Protein AF-A0A7X7ZIV4-F1 (afdb_monomer_lite)

pLDDT: mean 88.04, std 12.84, range [42.78, 98.5]

Radius of gyration: 15.79 Å; chains: 1; bounding box: 32×34×46 Å

Foldseek 3Di:
DVLLVLLLVLLLCLLVLQLVLLQVLQVVLCVVVVVDPHLDSVLSSQLSSLLLLLLLLVLCVVVPPDDDPSNVVSVVSNLVSQCVVPVCSNVSNVVLVVQLVVQVVVPPDDDPPCVVCSNLLSSLVSSCVSSVHDPDDPPSSVSSNSSSCSRNVSNVPSSD

Sequence (160 aa):
MAHLDRYRELAGRLVWSAGANATLAYKPILDRHPHITAFGAEKWQFYLTVAGVYAAVMRLVQERVLHGTELDEVLELIERSLAAKHPEGPAALEECRTMVDASFAASVSGEGEEAEFAFSDRVGAWILFKLNGPRELKDGHALIRGLGLAVTAAFAAWWD

Secondary structure (DSSP, 8-state):
-HHHHHHHHHHHHHHHHHHHHHHHHHHHHHHH-TT-----HHHHHHHHHHHHHHHHHHHHHHHT-S-THHHHHHHHHHHHHHHHH-TTHHHHHHHHHHHHHHHHHTT-S--SSTTTTHHHHHHHHHHHHHTT--SS-TTHHHHHHHHHHHHHTTTTTTT-

Structure (mmCIF, N/CA/C/O backbone):
data_AF-A0A7X7ZIV4-F1
#
_entry.id   AF-A0A7X7ZIV4-F1
#
loop_
_atom_site.group_PDB
_atom_site.id
_atom_site.type_symbol
_atom_site.label_atom_id
_atom_site.label_alt_id
_atom_site.label_comp_id
_atom_site.label_asym_id
_atom_site.label_entity_id
_atom_site.label_seq_id
_atom_site.pdbx_PDB_ins_code
_atom_site.Cartn_x
_atom_site.Cartn_y
_atom_site.Cartn_z
_atom_site.occupancy
_atom_site.B_iso_or_equiv
_atom_site.auth_seq_id
_atom_site.auth_comp_id
_atom_site.auth_asym_id
_atom_site.auth_atom_id
_atom_site.pdbx_PDB_model_num
ATOM 1 N N . MET A 1 1 ? -18.630 -2.558 19.859 1.00 55.47 1 MET A N 1
ATOM 2 C CA . MET A 1 1 ? -17.539 -3.496 20.215 1.00 55.47 1 MET A CA 1
ATOM 3 C C . MET A 1 1 ? -17.247 -4.469 19.079 1.00 55.47 1 MET A C 1
ATOM 5 O O . MET A 1 1 ? -16.227 -4.268 18.448 1.00 55.47 1 MET A O 1
ATOM 9 N N . ALA A 1 2 ? -18.153 -5.385 18.703 1.00 70.19 2 ALA A N 1
ATOM 10 C CA . ALA A 1 2 ? -17.897 -6.377 17.637 1.00 70.19 2 ALA A CA 1
ATOM 11 C C . ALA A 1 2 ? -17.470 -5.799 16.266 1.00 70.19 2 ALA A C 1
ATOM 13 O O . ALA A 1 2 ? -16.746 -6.447 15.519 1.00 70.19 2 ALA A O 1
ATOM 14 N N . HIS A 1 3 ? -17.904 -4.579 15.939 1.00 83.12 3 HIS A N 1
ATOM 15 C CA . HIS A 1 3 ? -17.557 -3.913 14.685 1.00 83.12 3 HIS A CA 1
ATOM 16 C C . HIS A 1 3 ? -16.080 -3.484 14.633 1.00 83.12 3 HIS A C 1
ATOM 18 O O . HIS A 1 3 ? -15.374 -3.863 13.710 1.00 83.12 3 HIS A O 1
ATOM 24 N N . LEU A 1 4 ? -15.578 -2.776 15.651 1.00 89.88 4 LEU A N 1
ATOM 25 C CA . LEU A 1 4 ? -14.180 -2.327 15.705 1.00 89.88 4 LEU A CA 1
ATOM 26 C C . LEU A 1 4 ? -13.190 -3.502 15.756 1.00 89.88 4 LEU A C 1
ATOM 28 O O . LEU A 1 4 ? -12.144 -3.456 15.114 1.00 89.88 4 LEU A O 1
ATOM 32 N N . ASP A 1 5 ? -13.539 -4.581 16.459 1.00 93.56 5 ASP A N 1
ATOM 33 C CA . ASP A 1 5 ? -12.692 -5.776 16.552 1.00 93.56 5 ASP A CA 1
ATOM 34 C C . ASP A 1 5 ? -12.447 -6.422 15.177 1.00 93.56 5 ASP A C 1
ATOM 36 O O . ASP A 1 5 ? -11.330 -6.857 14.890 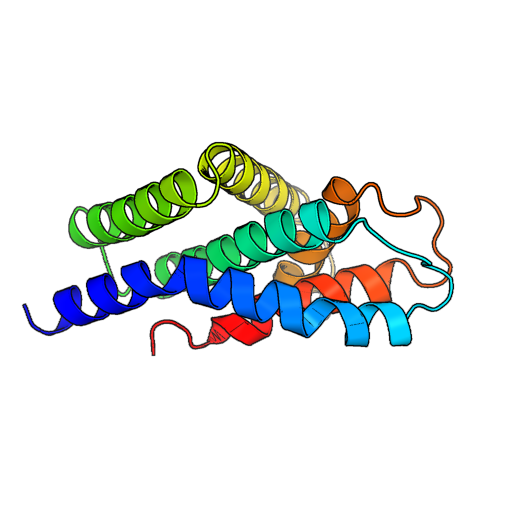1.00 93.56 5 ASP A O 1
ATOM 40 N N . ARG A 1 6 ? -13.444 -6.383 14.282 1.00 94.31 6 ARG A N 1
ATOM 41 C CA . ARG A 1 6 ? -13.293 -6.817 12.887 1.00 94.31 6 ARG A CA 1
ATOM 42 C C . ARG A 1 6 ? -12.265 -5.969 12.134 1.00 94.31 6 ARG A C 1
ATOM 44 O O . ARG A 1 6 ? -11.387 -6.519 11.472 1.00 94.31 6 ARG A O 1
ATOM 51 N N . TYR A 1 7 ? -12.346 -4.642 12.244 1.00 95.75 7 TYR A N 1
ATOM 52 C CA . TYR A 1 7 ? -11.400 -3.737 11.580 1.00 95.75 7 TYR A CA 1
ATOM 53 C C . TYR A 1 7 ? -9.978 -3.901 12.118 1.00 95.75 7 TYR A C 1
ATOM 55 O O . TYR A 1 7 ? -9.031 -3.885 11.334 1.00 95.75 7 TYR A O 1
ATOM 63 N N . ARG A 1 8 ? -9.817 -4.150 13.423 1.00 96.31 8 ARG A N 1
ATOM 64 C CA . ARG A 1 8 ? -8.518 -4.496 14.021 1.00 96.31 8 ARG A CA 1
ATOM 65 C C . ARG A 1 8 ? -7.950 -5.792 13.437 1.00 96.31 8 ARG A C 1
ATOM 67 O O . ARG A 1 8 ? -6.772 -5.841 13.085 1.00 96.31 8 ARG A O 1
ATOM 74 N N . GLU A 1 9 ? -8.774 -6.830 13.294 1.00 96.25 9 GLU A N 1
ATOM 75 C CA . GLU A 1 9 ? -8.354 -8.108 12.702 1.00 96.25 9 GLU A CA 1
ATOM 76 C C . GLU A 1 9 ? -7.957 -7.958 11.223 1.00 96.25 9 GLU A C 1
ATOM 78 O O . GLU A 1 9 ? -6.955 -8.523 10.772 1.00 96.25 9 GLU A O 1
ATOM 83 N N . LEU A 1 10 ? -8.731 -7.193 10.449 1.00 96.75 10 LEU A N 1
ATOM 84 C CA . LEU A 1 10 ? -8.416 -6.884 9.053 1.00 96.75 10 LEU A CA 1
ATOM 85 C C . LEU A 1 10 ? -7.130 -6.052 8.953 1.00 96.75 10 LEU A C 1
ATOM 87 O O . LEU A 1 10 ? -6.220 -6.423 8.216 1.00 96.75 10 LEU A O 1
ATOM 91 N N . ALA A 1 11 ? -6.972 -5.003 9.759 1.00 97.12 11 ALA A N 1
ATOM 92 C CA . ALA A 1 11 ? -5.742 -4.213 9.816 1.00 97.12 11 ALA A CA 1
ATOM 93 C C . ALA A 1 11 ? -4.505 -5.069 10.126 1.00 97.12 11 ALA A C 1
ATOM 95 O O . ALA A 1 11 ? -3.481 -4.948 9.451 1.00 97.12 11 ALA A O 1
ATOM 96 N N . GLY A 1 12 ? -4.615 -6.003 11.077 1.00 96.06 12 GLY A N 1
ATOM 97 C CA . GLY A 1 12 ? -3.528 -6.918 11.433 1.00 96.06 12 GLY A CA 1
ATOM 98 C C . GLY A 1 12 ? -3.061 -7.816 10.278 1.00 96.06 12 GLY A C 1
ATOM 99 O O . GLY A 1 12 ? -1.891 -8.195 10.221 1.00 96.06 12 GL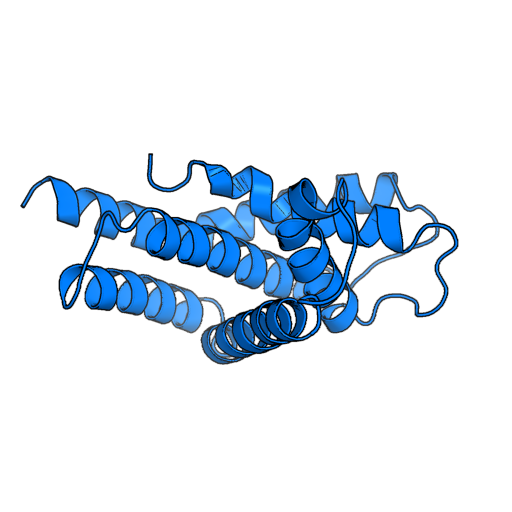Y A O 1
ATOM 100 N N . ARG A 1 13 ? -3.945 -8.126 9.322 1.00 97.38 13 ARG A N 1
ATOM 101 C CA . ARG A 1 13 ? -3.654 -8.996 8.166 1.00 97.38 13 ARG A CA 1
ATOM 102 C C . ARG A 1 13 ? -3.313 -8.239 6.884 1.00 97.38 13 ARG A C 1
ATOM 104 O O . ARG A 1 13 ? -2.805 -8.856 5.943 1.00 97.38 13 ARG A O 1
ATOM 111 N N . LEU A 1 14 ? -3.566 -6.932 6.834 1.00 98.25 14 LEU A N 1
ATOM 112 C CA . LEU A 1 14 ? -3.471 -6.129 5.614 1.00 98.25 14 LEU A CA 1
ATOM 113 C C . LEU A 1 14 ? -2.064 -6.155 5.007 1.00 98.25 14 LEU A C 1
ATOM 115 O O . LEU A 1 14 ? -1.903 -6.519 3.847 1.00 98.25 14 LEU A O 1
ATOM 119 N N . VAL A 1 15 ? -1.031 -5.848 5.792 1.00 97.94 15 VAL A N 1
ATOM 120 C CA . VAL A 1 15 ? 0.363 -5.763 5.307 1.00 97.94 15 VAL A CA 1
ATOM 121 C C . VAL A 1 15 ? 0.873 -7.110 4.777 1.00 97.94 15 VAL A C 1
ATOM 123 O O . VAL A 1 15 ? 1.593 -7.183 3.776 1.00 97.94 15 VAL A O 1
ATOM 126 N N . TRP A 1 16 ? 0.485 -8.210 5.423 1.00 97.44 16 TRP A N 1
ATOM 127 C CA . TRP A 1 16 ? 0.810 -9.556 4.950 1.00 97.44 16 TRP A CA 1
ATOM 128 C C . TRP A 1 16 ? 0.113 -9.879 3.631 1.00 97.44 16 TRP A C 1
ATOM 130 O O . TRP A 1 16 ? 0.771 -10.344 2.699 1.00 97.44 16 TRP A O 1
ATOM 140 N N . SER A 1 17 ? -1.178 -9.567 3.535 1.00 98.31 17 SER A N 1
ATOM 141 C CA . SER A 1 17 ? -1.986 -9.798 2.333 1.00 98.31 17 SER A CA 1
ATOM 142 C C . SER A 1 17 ? -1.507 -8.944 1.157 1.00 98.31 17 SER A C 1
ATOM 144 O O . SER A 1 17 ? -1.367 -9.451 0.047 1.00 98.31 17 SER A O 1
ATOM 146 N N . ALA A 1 18 ? -1.145 -7.683 1.406 1.00 98.12 18 ALA A N 1
ATOM 147 C CA . ALA A 1 18 ? -0.539 -6.790 0.420 1.00 98.12 18 ALA A CA 1
ATOM 148 C C . ALA A 1 18 ? 0.796 -7.332 -0.105 1.00 98.12 18 ALA A C 1
ATOM 150 O O . ALA A 1 18 ? 1.013 -7.348 -1.316 1.00 98.12 18 ALA A O 1
ATOM 151 N N . GLY A 1 19 ? 1.649 -7.876 0.768 1.00 97.50 19 GLY A N 1
ATOM 152 C CA . GLY A 1 19 ? 2.900 -8.514 0.341 1.00 97.50 19 GLY A CA 1
ATOM 153 C C . GLY A 1 19 ? 2.707 -9.805 -0.457 1.00 97.50 19 GLY A C 1
ATOM 154 O O . GLY A 1 19 ? 3.447 -10.064 -1.413 1.00 97.50 19 GLY A O 1
ATOM 155 N N . ALA A 1 20 ? 1.699 -10.605 -0.107 1.00 97.50 20 ALA A N 1
ATOM 156 C CA . ALA A 1 20 ? 1.328 -11.780 -0.889 1.00 97.50 20 ALA A CA 1
ATOM 157 C C . ALA A 1 20 ? 0.824 -11.372 -2.284 1.00 97.50 20 ALA A C 1
ATOM 159 O O . ALA A 1 20 ? 1.320 -11.885 -3.287 1.00 97.50 20 ALA A O 1
ATOM 160 N N . ASN A 1 21 ? -0.076 -10.386 -2.357 1.00 97.81 21 ASN A N 1
ATOM 161 C CA . ASN A 1 21 ? -0.579 -9.844 -3.619 1.00 97.81 21 ASN A CA 1
ATOM 162 C C . ASN A 1 21 ? 0.549 -9.274 -4.492 1.00 97.81 21 ASN A C 1
ATOM 164 O O . ASN A 1 21 ? 0.624 -9.593 -5.676 1.00 97.81 21 ASN A O 1
ATOM 168 N N . ALA A 1 22 ? 1.475 -8.507 -3.905 1.00 96.69 22 ALA A N 1
ATOM 169 C CA . ALA A 1 22 ? 2.643 -7.988 -4.613 1.00 96.69 22 ALA A CA 1
ATOM 170 C C . ALA A 1 22 ? 3.447 -9.121 -5.268 1.00 96.69 22 ALA A C 1
ATOM 172 O O . ALA A 1 22 ? 3.800 -9.044 -6.443 1.00 96.69 22 ALA A O 1
ATOM 173 N N . THR A 1 23 ? 3.676 -10.215 -4.542 1.00 95.19 23 THR A N 1
ATOM 174 C CA . THR A 1 23 ? 4.399 -11.383 -5.065 1.00 95.19 23 THR A CA 1
ATOM 175 C C . THR A 1 23 ? 3.651 -12.029 -6.238 1.00 95.19 23 THR A C 1
ATOM 177 O O . THR A 1 23 ? 4.252 -12.318 -7.273 1.00 95.19 23 THR A O 1
ATOM 180 N N . LEU A 1 24 ? 2.332 -12.205 -6.111 1.00 95.25 24 LEU A N 1
ATOM 181 C CA . LEU A 1 24 ? 1.486 -12.809 -7.146 1.00 95.25 24 LEU A CA 1
ATOM 182 C C . LEU A 1 24 ? 1.362 -11.934 -8.403 1.00 95.25 24 LEU A C 1
ATOM 184 O O . LEU A 1 24 ? 1.279 -12.462 -9.512 1.00 95.25 24 LEU A O 1
ATOM 188 N N . ALA A 1 25 ? 1.400 -10.610 -8.250 1.00 93.81 25 ALA A N 1
ATOM 189 C CA . ALA A 1 25 ? 1.296 -9.663 -9.355 1.00 93.81 25 ALA A CA 1
ATOM 190 C C . ALA A 1 25 ? 2.563 -9.590 -10.233 1.00 93.81 25 ALA A C 1
ATOM 192 O O . ALA A 1 25 ? 2.478 -9.118 -11.367 1.00 93.81 25 ALA A O 1
ATOM 193 N N . TYR A 1 26 ? 3.724 -10.061 -9.750 1.00 91.38 26 TYR A N 1
ATOM 194 C CA . TYR A 1 26 ? 5.019 -9.882 -10.427 1.00 91.38 26 TYR A CA 1
ATOM 195 C C . TYR A 1 26 ? 5.050 -10.478 -11.835 1.00 91.38 26 TYR A C 1
ATOM 197 O O . TYR A 1 26 ? 5.238 -9.772 -12.826 1.00 91.38 26 TYR A O 1
ATOM 205 N N . LYS A 1 27 ? 4.841 -11.794 -11.932 1.00 89.94 27 L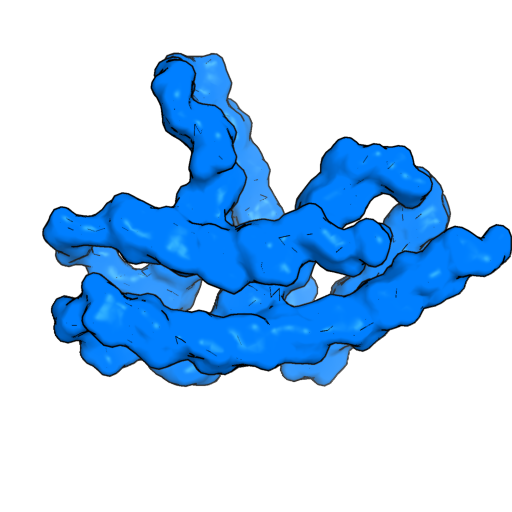YS A N 1
ATOM 206 C CA . LYS A 1 27 ? 4.964 -12.514 -13.201 1.00 89.94 27 LYS A CA 1
ATOM 207 C C . LYS A 1 27 ? 3.919 -12.074 -14.240 1.00 89.94 27 LYS A C 1
ATOM 209 O O . LYS A 1 27 ? 4.328 -11.779 -15.360 1.00 89.94 27 LYS A O 1
ATOM 214 N N . PRO A 1 28 ? 2.616 -11.960 -13.910 1.00 91.50 28 PRO A N 1
ATOM 215 C CA . PRO A 1 28 ? 1.610 -11.541 -14.885 1.00 91.50 28 PRO A CA 1
ATOM 216 C C . PRO A 1 28 ? 1.865 -10.157 -15.490 1.00 91.50 28 PRO A C 1
ATOM 218 O O . PRO A 1 28 ? 1.566 -9.945 -16.663 1.00 91.50 28 PRO A O 1
ATOM 221 N N . ILE A 1 29 ? 2.411 -9.214 -14.713 1.00 90.25 29 ILE A N 1
ATOM 222 C CA . ILE A 1 29 ? 2.717 -7.872 -15.220 1.00 90.25 29 ILE A CA 1
ATOM 223 C C . ILE A 1 29 ? 3.937 -7.910 -16.142 1.00 90.25 29 ILE A C 1
ATOM 225 O O . ILE A 1 29 ? 3.884 -7.339 -17.228 1.00 90.25 29 ILE A O 1
ATOM 229 N N . LEU A 1 30 ? 5.000 -8.630 -15.777 1.00 87.31 30 LEU A N 1
ATOM 230 C CA . LEU A 1 30 ? 6.162 -8.782 -16.660 1.00 87.31 30 LEU A CA 1
ATOM 231 C C . LEU A 1 30 ? 5.809 -9.497 -17.970 1.00 87.31 30 LEU A C 1
ATOM 233 O O . LEU A 1 30 ? 6.221 -9.051 -19.038 1.00 87.31 30 LEU A O 1
ATOM 237 N N . ASP A 1 31 ? 4.986 -10.547 -17.910 1.00 89.69 31 ASP A N 1
ATOM 238 C CA . ASP A 1 31 ? 4.560 -11.300 -19.097 1.00 89.69 31 ASP A CA 1
ATOM 239 C C . ASP A 1 31 ? 3.755 -10.416 -20.083 1.00 89.69 31 ASP A C 1
ATOM 241 O O . ASP A 1 31 ? 3.817 -10.624 -21.294 1.00 89.69 31 ASP A O 1
ATOM 245 N N . ARG A 1 32 ? 3.031 -9.398 -19.589 1.00 88.00 32 ARG A N 1
ATOM 246 C CA . ARG A 1 32 ? 2.301 -8.413 -20.416 1.00 88.00 32 ARG A CA 1
ATOM 247 C C . ARG A 1 32 ? 3.179 -7.284 -20.954 1.00 88.00 32 ARG A C 1
ATOM 249 O O . ARG A 1 32 ? 2.781 -6.615 -21.904 1.00 88.00 32 ARG A O 1
ATOM 256 N N . HIS A 1 33 ? 4.356 -7.073 -20.371 1.00 83.56 33 HIS A N 1
ATOM 257 C CA . HIS A 1 33 ? 5.279 -6.002 -20.740 1.00 83.56 33 HIS A CA 1
ATOM 258 C C . HIS A 1 33 ? 6.685 -6.565 -21.005 1.00 83.56 33 HIS A C 1
ATOM 260 O O . HIS A 1 33 ? 7.618 -6.269 -20.259 1.00 83.56 33 HIS A O 1
ATOM 266 N N . PRO A 1 34 ? 6.878 -7.332 -22.096 1.00 77.50 34 PRO A N 1
ATOM 267 C CA . PRO A 1 34 ? 8.113 -8.083 -22.353 1.00 77.50 34 PRO A CA 1
ATOM 268 C C . PRO A 1 34 ? 9.357 -7.204 -22.565 1.00 77.50 34 PRO A C 1
ATOM 270 O O . PRO A 1 34 ? 10.483 -7.688 -22.489 1.00 77.50 34 PRO A O 1
ATOM 273 N N . HIS A 1 35 ? 9.176 -5.905 -22.823 1.00 77.25 35 HIS A N 1
ATOM 274 C CA . HIS A 1 35 ? 10.266 -4.925 -22.896 1.00 77.25 35 HIS A CA 1
ATOM 275 C C . HIS A 1 35 ? 10.891 -4.616 -21.527 1.00 77.25 35 HIS A C 1
ATOM 277 O O . HIS A 1 35 ? 11.967 -4.025 -21.460 1.00 77.25 35 HIS A O 1
ATOM 283 N N . ILE A 1 36 ? 10.227 -5.013 -20.441 1.00 79.38 36 ILE A N 1
ATOM 284 C CA . ILE A 1 36 ? 10.718 -4.892 -19.076 1.00 79.38 36 ILE A CA 1
ATOM 285 C C . ILE A 1 36 ? 11.268 -6.249 -18.655 1.00 79.38 36 ILE A C 1
ATOM 287 O O . ILE A 1 36 ? 10.529 -7.213 -18.477 1.00 79.38 36 ILE A O 1
ATOM 291 N N . THR A 1 37 ? 12.582 -6.319 -18.472 1.00 69.88 37 THR A N 1
ATOM 292 C CA . THR A 1 37 ? 13.266 -7.569 -18.122 1.00 69.88 37 THR A CA 1
ATOM 293 C C . THR A 1 37 ? 13.173 -7.893 -16.629 1.00 69.88 37 THR A C 1
ATOM 295 O O . THR A 1 37 ? 13.078 -9.065 -16.275 1.00 69.88 37 THR A O 1
ATOM 298 N N . ALA A 1 38 ? 13.178 -6.878 -15.754 1.00 78.00 38 ALA A N 1
ATOM 299 C CA . ALA A 1 38 ? 12.888 -6.983 -14.320 1.00 78.00 38 ALA A CA 1
ATOM 300 C C . ALA A 1 38 ? 12.781 -5.591 -13.665 1.00 78.00 38 ALA A C 1
ATOM 302 O O . ALA A 1 38 ? 13.397 -4.636 -14.131 1.00 78.00 38 ALA A O 1
ATOM 303 N N . PHE A 1 39 ? 12.088 -5.504 -12.523 1.00 80.19 39 PHE A N 1
ATOM 304 C CA . PHE A 1 39 ? 12.056 -4.309 -11.656 1.00 80.19 39 PHE A CA 1
ATOM 305 C C . PHE A 1 39 ? 12.844 -4.467 -10.341 1.00 80.19 39 PHE A C 1
ATOM 307 O O . PHE A 1 39 ? 12.843 -3.578 -9.492 1.00 80.19 39 PHE A O 1
ATOM 314 N N . GLY A 1 40 ? 13.521 -5.606 -10.165 1.00 85.56 40 GLY A N 1
ATOM 315 C CA . GLY A 1 40 ? 14.101 -6.018 -8.887 1.00 85.56 40 GLY A CA 1
ATOM 316 C C . GLY A 1 40 ? 13.016 -6.525 -7.935 1.00 85.56 40 GLY A C 1
ATOM 317 O O . GLY A 1 40 ? 12.170 -5.759 -7.480 1.00 85.56 40 GLY A O 1
ATOM 318 N N . ALA A 1 41 ? 13.038 -7.825 -7.630 1.00 86.94 41 ALA A N 1
ATOM 319 C CA . ALA A 1 41 ? 11.969 -8.492 -6.882 1.00 86.94 41 ALA A CA 1
ATOM 320 C C . ALA A 1 41 ? 11.723 -7.882 -5.489 1.00 86.94 41 ALA A C 1
ATOM 322 O O . ALA A 1 41 ? 10.576 -7.758 -5.073 1.00 86.94 41 ALA A O 1
ATOM 323 N N . GLU A 1 42 ? 12.780 -7.445 -4.800 1.00 91.50 42 GLU A N 1
ATOM 324 C CA . GLU A 1 42 ? 12.678 -6.824 -3.473 1.00 91.50 42 GLU A CA 1
ATOM 325 C C . GLU A 1 42 ? 11.983 -5.459 -3.529 1.00 91.50 42 GLU A C 1
ATOM 327 O O . GLU A 1 42 ? 11.019 -5.221 -2.805 1.00 91.50 42 GLU A O 1
ATOM 332 N N . LYS A 1 43 ? 12.415 -4.577 -4.444 1.00 93.50 43 LYS A N 1
ATOM 333 C CA . LYS A 1 43 ? 11.788 -3.261 -4.649 1.00 93.50 43 LYS A CA 1
ATOM 334 C C . LYS A 1 43 ? 10.341 -3.400 -5.092 1.00 93.50 43 LYS A C 1
ATOM 336 O O . LYS A 1 43 ? 9.476 -2.685 -4.597 1.00 93.50 43 LYS A O 1
ATOM 341 N N . TRP A 1 44 ? 10.084 -4.339 -5.999 1.00 94.50 44 TRP A N 1
ATOM 342 C CA . TRP A 1 44 ? 8.737 -4.690 -6.417 1.00 94.50 44 TRP A CA 1
ATOM 343 C C . TRP A 1 44 ? 7.867 -5.079 -5.228 1.00 94.50 44 TRP A C 1
ATOM 345 O O . TRP A 1 44 ? 6.823 -4.471 -5.003 1.00 94.50 44 TRP A O 1
ATOM 355 N N . GLN A 1 45 ? 8.310 -6.071 -4.453 1.00 95.69 45 GLN A N 1
ATOM 356 C CA . GLN A 1 45 ? 7.551 -6.562 -3.315 1.00 95.69 45 GLN A CA 1
ATOM 357 C C . GLN A 1 45 ? 7.277 -5.431 -2.325 1.00 95.69 45 GLN A C 1
ATOM 359 O O . GLN A 1 45 ? 6.137 -5.271 -1.898 1.00 95.69 45 GLN A O 1
ATOM 364 N N . PHE A 1 46 ? 8.282 -4.613 -2.015 1.00 97.50 46 PHE A N 1
ATOM 365 C CA . PHE A 1 46 ? 8.145 -3.495 -1.093 1.00 97.50 46 PHE A CA 1
ATOM 366 C C . PHE A 1 46 ? 7.141 -2.439 -1.584 1.00 97.50 46 PHE A C 1
ATOM 368 O O . PHE A 1 46 ? 6.135 -2.192 -0.916 1.00 97.50 46 PHE A O 1
ATOM 375 N N . TYR A 1 47 ? 7.351 -1.846 -2.764 1.00 97.75 47 TYR A N 1
ATOM 376 C CA . TYR A 1 47 ? 6.520 -0.727 -3.219 1.00 97.75 47 TYR A CA 1
ATOM 377 C C . TYR A 1 47 ? 5.088 -1.144 -3.560 1.00 97.75 47 TYR A C 1
ATOM 379 O O . TYR A 1 47 ? 4.159 -0.395 -3.267 1.00 97.75 47 TYR A O 1
ATOM 387 N N . LEU A 1 48 ? 4.864 -2.350 -4.095 1.00 97.50 48 LEU A N 1
ATOM 388 C CA . LEU A 1 48 ? 3.496 -2.836 -4.297 1.00 97.50 48 LEU A CA 1
ATOM 389 C C . LEU A 1 48 ? 2.805 -3.194 -2.975 1.00 97.50 48 LEU A C 1
ATOM 391 O O . LEU A 1 48 ? 1.591 -3.022 -2.875 1.00 97.50 48 LEU A O 1
ATOM 395 N N . THR A 1 49 ? 3.546 -3.641 -1.953 1.00 98.38 49 THR A N 1
ATOM 396 C CA . THR A 1 49 ? 2.979 -3.822 -0.604 1.00 98.38 49 THR A CA 1
ATOM 397 C C . THR A 1 49 ? 2.484 -2.485 -0.066 1.00 98.38 49 THR A C 1
ATOM 399 O O . THR A 1 49 ? 1.329 -2.382 0.339 1.00 98.38 49 THR A O 1
ATOM 402 N N . VAL A 1 50 ? 3.328 -1.449 -0.109 1.00 98.50 50 VAL A N 1
ATOM 403 C CA . VAL A 1 50 ? 2.975 -0.100 0.359 1.00 98.50 50 VAL A CA 1
ATOM 404 C C . VAL A 1 50 ? 1.781 0.460 -0.417 1.00 98.50 50 VAL A C 1
ATOM 406 O O . VAL A 1 50 ? 0.836 0.949 0.195 1.00 98.50 50 VAL A O 1
ATOM 409 N N . ALA A 1 51 ? 1.768 0.327 -1.745 1.00 98.00 51 ALA A N 1
ATOM 410 C CA . ALA A 1 51 ? 0.655 0.794 -2.568 1.00 98.00 51 ALA A CA 1
ATOM 411 C C . ALA A 1 51 ? -0.660 0.044 -2.287 1.00 98.00 51 ALA A C 1
ATOM 413 O O . ALA A 1 51 ? -1.726 0.655 -2.285 1.00 98.00 51 ALA A O 1
ATOM 414 N N . GLY A 1 52 ? -0.601 -1.266 -2.016 1.00 97.94 52 GLY A N 1
ATOM 415 C CA . GLY A 1 52 ? -1.766 -2.049 -1.590 1.00 97.94 52 GLY A CA 1
ATOM 416 C C . GLY A 1 52 ? -2.306 -1.606 -0.231 1.00 97.94 52 GLY A C 1
A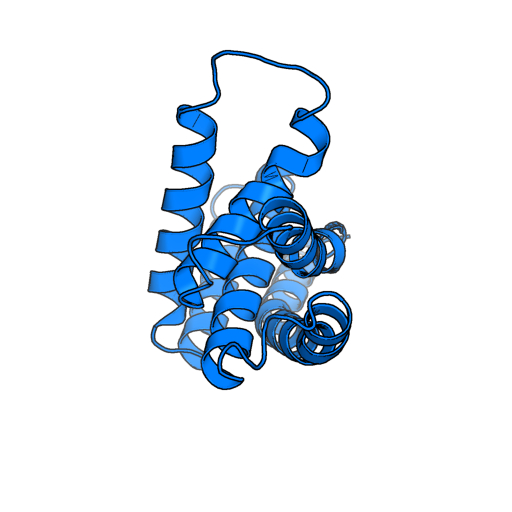TOM 417 O O . GLY A 1 52 ? -3.514 -1.434 -0.077 1.00 97.94 52 GLY A O 1
ATOM 418 N N . VAL A 1 53 ? -1.414 -1.341 0.730 1.00 98.31 53 VAL A N 1
ATOM 419 C CA . VAL A 1 53 ? -1.784 -0.770 2.034 1.00 98.31 53 VAL A CA 1
ATOM 420 C C . VAL A 1 53 ? -2.442 0.597 1.854 1.00 98.31 53 VAL A C 1
ATOM 422 O O . VAL A 1 53 ? -3.521 0.823 2.396 1.00 98.31 53 VAL A O 1
ATOM 425 N N . TYR A 1 54 ? -1.849 1.483 1.051 1.00 97.50 54 TYR A N 1
ATOM 426 C CA . TYR A 1 54 ? -2.421 2.795 0.752 1.00 97.50 54 TYR A CA 1
ATOM 427 C C . TYR A 1 54 ? -3.807 2.686 0.103 1.00 97.50 54 TYR A C 1
ATOM 429 O O . TYR A 1 54 ? -4.732 3.376 0.522 1.00 97.50 54 TYR A O 1
ATOM 437 N N . ALA A 1 55 ? -3.988 1.782 -0.866 1.00 96.12 55 ALA A N 1
ATOM 438 C CA . ALA A 1 55 ? -5.281 1.558 -1.507 1.00 96.12 55 ALA A CA 1
ATOM 439 C C . ALA A 1 55 ? -6.369 1.155 -0.496 1.00 96.12 55 ALA A C 1
ATOM 441 O O . ALA A 1 55 ? -7.469 1.706 -0.532 1.00 96.12 55 ALA A O 1
ATOM 442 N N . ALA A 1 56 ? -6.053 0.253 0.439 1.00 96.81 56 ALA A N 1
ATOM 443 C CA . ALA A 1 56 ? -6.972 -0.131 1.507 1.00 96.81 56 ALA A CA 1
ATOM 444 C C . ALA A 1 56 ? -7.242 1.027 2.487 1.00 96.81 56 ALA A C 1
ATOM 446 O O . ALA A 1 56 ? -8.394 1.268 2.842 1.00 96.81 56 ALA A O 1
ATOM 447 N N . VAL A 1 57 ? -6.215 1.777 2.901 1.00 95.75 57 VAL A N 1
ATOM 448 C CA . VAL A 1 57 ? -6.370 2.948 3.788 1.00 95.75 57 VAL A CA 1
ATOM 449 C C . VAL A 1 57 ? -7.274 4.004 3.152 1.00 95.75 57 VAL A C 1
ATOM 451 O O . VAL A 1 57 ? -8.184 4.511 3.805 1.00 95.75 57 VAL A O 1
ATOM 454 N N . MET A 1 58 ? -7.085 4.293 1.864 1.00 93.25 58 MET A N 1
ATOM 455 C CA . MET A 1 58 ? -7.925 5.247 1.144 1.00 93.25 58 MET A CA 1
ATOM 456 C C . MET A 1 58 ? -9.390 4.815 1.110 1.00 93.25 58 MET A C 1
ATOM 458 O O . MET A 1 58 ? -10.264 5.659 1.301 1.00 93.25 58 MET A O 1
ATOM 462 N N . ARG A 1 59 ? -9.672 3.517 0.937 1.00 91.69 59 ARG A N 1
ATOM 463 C CA . ARG A 1 59 ? -11.043 2.986 1.015 1.00 91.69 59 ARG A CA 1
ATOM 464 C C . ARG A 1 59 ? -11.657 3.187 2.395 1.00 91.69 59 ARG A C 1
ATOM 466 O O . ARG A 1 59 ? -12.737 3.763 2.485 1.00 91.69 59 ARG A O 1
ATOM 473 N N . LEU A 1 60 ? -10.920 2.846 3.455 1.00 92.88 60 LEU A N 1
ATOM 474 C CA . LEU A 1 60 ? -11.374 3.031 4.838 1.00 92.88 60 LEU A CA 1
ATOM 475 C C . LEU A 1 60 ? -11.774 4.487 5.125 1.00 92.88 60 LEU A C 1
ATOM 477 O O . LEU A 1 60 ? -12.822 4.754 5.713 1.00 92.88 60 LEU A O 1
ATOM 481 N N . VAL A 1 61 ? -10.937 5.433 4.691 1.00 90.81 61 VAL A N 1
ATOM 482 C CA . VAL A 1 61 ? -11.157 6.872 4.895 1.00 90.81 61 VAL A CA 1
ATOM 483 C C . VAL A 1 61 ? -12.325 7.391 4.048 1.00 90.81 61 VAL A C 1
ATOM 485 O O . VAL A 1 61 ? -13.114 8.210 4.523 1.00 90.81 61 VAL A O 1
ATOM 488 N N . GLN A 1 62 ? -12.460 6.930 2.801 1.00 87.94 62 GLN A N 1
ATOM 489 C CA . GLN A 1 62 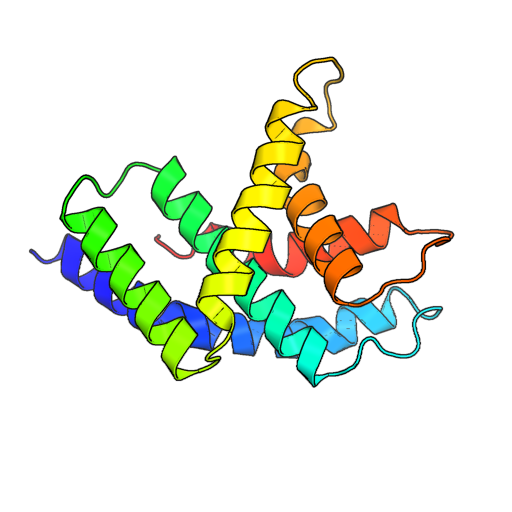? -13.523 7.364 1.887 1.00 87.94 62 GLN A CA 1
ATOM 490 C C . GLN A 1 62 ? -14.906 6.852 2.292 1.00 87.94 62 GLN A C 1
ATOM 492 O O . GLN A 1 62 ? -15.876 7.604 2.205 1.00 87.94 62 GLN A O 1
ATOM 497 N N . GLU A 1 63 ? -14.997 5.605 2.752 1.00 86.50 63 GLU A N 1
ATOM 498 C CA . GLU A 1 63 ? -16.255 4.988 3.183 1.00 86.50 63 GLU A CA 1
ATOM 499 C C . GLU A 1 63 ? -16.797 5.610 4.469 1.00 86.50 63 GLU A C 1
ATOM 501 O O . GLU A 1 63 ? -17.996 5.522 4.731 1.00 86.50 63 GLU A O 1
ATOM 506 N N . ARG A 1 64 ? -15.937 6.290 5.246 1.00 82.94 64 ARG A N 1
ATOM 507 C CA . ARG A 1 64 ? -16.327 7.015 6.464 1.00 82.94 64 ARG A CA 1
ATOM 508 C C . ARG A 1 64 ? -17.066 6.113 7.460 1.00 82.94 64 ARG A C 1
ATOM 510 O O . ARG A 1 64 ? -17.981 6.558 8.140 1.00 82.94 64 ARG A O 1
ATOM 517 N N . VAL A 1 65 ? -16.669 4.843 7.526 1.00 84.12 65 VAL A N 1
ATOM 518 C CA . VAL A 1 65 ? -17.277 3.851 8.425 1.00 84.12 65 VAL A CA 1
ATOM 519 C C . VAL A 1 65 ? -16.694 3.947 9.840 1.00 84.12 65 VAL A C 1
ATOM 521 O O . VAL A 1 65 ? -17.405 3.709 10.815 1.00 84.12 65 VAL A O 1
ATOM 524 N N . LEU A 1 66 ? -15.420 4.333 9.961 1.00 88.81 66 LEU A N 1
ATOM 525 C CA . LEU A 1 66 ? -14.758 4.633 11.233 1.00 88.81 66 LEU A CA 1
ATOM 526 C C . LEU A 1 66 ? -14.458 6.129 11.352 1.00 88.81 66 LEU A C 1
ATOM 528 O O . LEU A 1 66 ? -14.192 6.807 10.355 1.00 88.81 66 LEU A O 1
ATOM 532 N N . HIS A 1 67 ? -14.452 6.637 12.587 1.00 88.69 67 HIS A N 1
ATOM 533 C CA . HIS A 1 67 ? -14.233 8.052 12.882 1.00 88.69 67 HIS A CA 1
ATOM 534 C C . HIS A 1 67 ? -13.410 8.269 14.151 1.00 88.69 67 HIS A C 1
ATOM 536 O O . HIS A 1 67 ? -13.449 7.461 15.078 1.00 88.69 67 HIS A O 1
ATOM 542 N N . GLY A 1 68 ? -12.720 9.413 14.205 1.00 90.94 68 GLY A N 1
ATOM 543 C CA . GLY A 1 68 ? -11.952 9.842 15.373 1.00 90.94 68 GLY A CA 1
ATOM 544 C C . GLY A 1 68 ? -11.027 8.739 15.879 1.00 90.94 68 GLY A C 1
ATOM 545 O O . GLY A 1 68 ? -10.329 8.101 15.097 1.00 90.94 68 GLY A O 1
ATOM 546 N N . THR A 1 69 ? -11.107 8.456 17.177 1.00 93.00 69 THR A N 1
ATOM 547 C CA . THR A 1 69 ? -10.217 7.508 17.855 1.00 93.00 69 THR A CA 1
ATOM 548 C C . THR A 1 69 ? -10.271 6.085 17.295 1.00 93.00 69 THR A C 1
ATOM 550 O O . THR A 1 69 ? -9.271 5.382 17.363 1.00 93.00 69 THR A O 1
ATOM 553 N N . GLU A 1 70 ? -11.407 5.638 16.743 1.00 93.94 70 GLU A N 1
ATOM 554 C CA . GLU A 1 70 ? -11.514 4.293 16.152 1.00 93.94 70 GLU A CA 1
ATOM 555 C C . GLU A 1 70 ? -10.741 4.190 14.834 1.00 93.94 70 GLU A C 1
ATOM 557 O O . GLU A 1 70 ? -10.094 3.177 14.568 1.00 93.94 70 GLU A O 1
ATOM 562 N N . LEU A 1 71 ? -10.798 5.246 14.015 1.00 94.44 71 LEU A N 1
ATOM 563 C CA . LEU A 1 71 ? -10.030 5.326 12.776 1.00 94.44 71 LEU A CA 1
ATOM 564 C C . LEU A 1 71 ? -8.536 5.427 13.092 1.00 94.44 71 LEU A C 1
ATOM 566 O O . LEU A 1 71 ? -7.754 4.659 12.535 1.00 94.44 71 LEU A O 1
ATOM 570 N N . ASP A 1 72 ? -8.162 6.317 14.014 1.00 95.12 72 ASP A N 1
ATOM 571 C CA . ASP A 1 72 ? -6.769 6.522 14.422 1.00 95.12 72 ASP A CA 1
ATOM 572 C C . ASP A 1 72 ? -6.145 5.212 14.924 1.00 95.12 72 ASP A C 1
ATOM 574 O O . ASP A 1 72 ? -5.059 4.832 14.493 1.00 95.12 72 ASP A O 1
ATOM 578 N N . GLU A 1 73 ? -6.868 4.451 15.749 1.00 95.69 73 GLU A N 1
ATOM 579 C CA . GLU A 1 73 ? -6.386 3.170 16.266 1.00 95.69 73 GLU A CA 1
ATOM 580 C C . GLU A 1 73 ? -6.122 2.138 15.153 1.00 95.69 73 GLU A C 1
ATOM 582 O O . GLU A 1 73 ? -5.118 1.417 15.175 1.00 95.69 73 GLU A O 1
ATOM 587 N N . VAL A 1 74 ? -7.018 2.053 14.167 1.00 97.12 74 VAL A N 1
ATOM 588 C CA . VAL A 1 74 ? -6.875 1.132 13.033 1.00 97.12 74 VAL A CA 1
ATOM 589 C C . VAL A 1 74 ? -5.705 1.545 12.141 1.00 97.12 74 VAL A C 1
ATOM 591 O O . VAL A 1 74 ? -4.919 0.684 11.739 1.00 97.12 74 VAL A O 1
ATOM 594 N N . LEU A 1 75 ? -5.541 2.842 11.872 1.00 96.81 75 LEU A N 1
ATOM 595 C CA . LEU A 1 75 ? -4.409 3.363 11.102 1.00 96.81 75 LEU A CA 1
ATOM 596 C C . LEU A 1 75 ? -3.078 3.110 11.819 1.00 96.81 75 LEU A C 1
ATOM 598 O O . LEU A 1 75 ? -2.145 2.599 11.201 1.00 96.81 75 LEU A O 1
ATOM 602 N N . GLU A 1 76 ? -3.008 3.339 13.130 1.00 97.12 76 GLU A N 1
ATOM 603 C CA . GLU A 1 76 ? -1.819 3.024 13.924 1.00 97.12 76 GLU A CA 1
ATOM 604 C C . GLU A 1 76 ? -1.458 1.530 13.881 1.00 97.12 76 GLU A C 1
ATOM 606 O O . GLU A 1 76 ? -0.280 1.168 13.838 1.00 97.12 76 GLU A O 1
ATOM 611 N N . LEU A 1 77 ? -2.449 0.630 13.907 1.00 97.75 77 LEU A N 1
ATOM 612 C CA . LEU A 1 77 ? -2.202 -0.811 13.780 1.00 97.75 77 LEU A CA 1
ATOM 613 C C . LEU A 1 77 ? -1.583 -1.161 12.424 1.00 97.75 77 LEU A C 1
ATOM 615 O O . LEU A 1 77 ? -0.645 -1.962 12.371 1.00 97.75 77 LEU A O 1
ATOM 619 N N . ILE A 1 78 ? -2.084 -0.554 11.347 1.00 98.12 78 ILE A N 1
ATOM 620 C CA . ILE A 1 78 ? -1.547 -0.728 9.995 1.00 98.12 78 ILE A CA 1
ATOM 621 C C . ILE A 1 78 ? -0.110 -0.209 9.933 1.00 98.12 78 ILE A C 1
ATOM 623 O O . ILE A 1 78 ? 0.772 -0.932 9.471 1.00 98.12 78 ILE A O 1
ATOM 627 N N . GLU A 1 79 ? 0.148 0.999 10.437 1.00 97.12 79 GLU A N 1
ATOM 628 C CA . GLU A 1 79 ? 1.481 1.606 10.441 1.00 97.12 79 GLU A CA 1
ATOM 629 C C . GLU A 1 79 ? 2.486 0.789 11.252 1.00 97.12 79 GLU A C 1
ATOM 631 O O . GLU A 1 79 ? 3.585 0.517 10.768 1.00 97.12 79 GLU A O 1
ATOM 636 N N . ARG A 1 80 ? 2.111 0.316 12.449 1.00 97.56 80 ARG A N 1
ATOM 637 C CA . ARG A 1 80 ? 2.963 -0.568 13.262 1.00 97.56 80 ARG A CA 1
ATOM 638 C C . ARG A 1 80 ? 3.259 -1.885 12.549 1.00 97.56 80 ARG A C 1
ATOM 640 O O . ARG A 1 80 ? 4.403 -2.333 12.548 1.00 97.56 80 ARG A O 1
ATOM 647 N N . SER A 1 81 ? 2.245 -2.501 11.941 1.00 97.62 81 SER A N 1
ATOM 648 C CA . SER A 1 81 ? 2.403 -3.738 11.167 1.00 97.62 81 SER A CA 1
ATOM 649 C C . SER A 1 81 ? 3.332 -3.529 9.967 1.00 97.62 81 SER A C 1
ATOM 651 O O . SER A 1 81 ? 4.215 -4.349 9.698 1.00 97.62 81 SER A O 1
ATOM 653 N N . LEU A 1 82 ? 3.193 -2.387 9.288 1.00 97.62 82 LEU A N 1
ATOM 654 C CA . LEU A 1 82 ? 4.019 -2.021 8.149 1.00 97.62 82 LEU A CA 1
ATOM 655 C C . LEU A 1 82 ? 5.468 -1.773 8.577 1.00 97.62 82 LEU A C 1
ATOM 657 O O . LEU A 1 82 ? 6.358 -2.364 7.977 1.00 97.62 82 LEU A O 1
ATOM 661 N N . ALA A 1 83 ? 5.697 -1.004 9.644 1.00 97.56 83 ALA A N 1
ATOM 662 C CA . ALA A 1 83 ? 7.020 -0.738 10.211 1.00 97.56 83 ALA A CA 1
ATOM 663 C C . ALA A 1 83 ? 7.733 -2.013 10.689 1.00 97.56 83 ALA A C 1
ATOM 665 O O . ALA A 1 83 ? 8.941 -2.159 10.512 1.00 97.56 83 ALA A O 1
ATOM 666 N N . ALA A 1 84 ? 6.988 -2.955 11.277 1.00 96.62 84 ALA A N 1
ATOM 667 C CA . ALA A 1 84 ? 7.539 -4.220 11.752 1.00 96.62 84 ALA A CA 1
ATOM 668 C C . ALA A 1 84 ? 8.050 -5.104 10.605 1.00 96.62 84 ALA A C 1
ATOM 670 O O . ALA A 1 84 ? 9.044 -5.811 10.767 1.00 96.62 84 ALA A O 1
ATOM 671 N N . LYS A 1 85 ? 7.377 -5.075 9.449 1.00 94.75 85 LYS A N 1
ATOM 672 C CA . LYS A 1 85 ? 7.787 -5.839 8.263 1.00 94.75 85 LYS A CA 1
ATOM 673 C C . LYS A 1 85 ? 8.814 -5.092 7.408 1.00 94.75 85 LYS A C 1
ATOM 675 O O . LYS A 1 85 ? 9.726 -5.712 6.868 1.00 94.75 85 LYS A O 1
ATOM 680 N N . HIS A 1 86 ? 8.646 -3.781 7.285 1.00 95.25 86 HIS A N 1
ATOM 681 C CA . HIS A 1 86 ? 9.457 -2.878 6.482 1.00 95.25 86 HIS A CA 1
ATOM 682 C C . HIS A 1 86 ? 9.718 -1.596 7.289 1.00 95.25 86 HIS A C 1
ATOM 684 O O . HIS A 1 86 ? 8.828 -0.745 7.358 1.00 95.25 86 HIS A O 1
ATOM 690 N N . PRO A 1 87 ? 10.908 -1.425 7.893 1.00 96.62 87 PRO A N 1
ATOM 691 C CA . PRO A 1 87 ? 11.220 -0.257 8.724 1.00 96.62 87 PRO A CA 1
ATOM 692 C C . PRO A 1 87 ? 10.977 1.095 8.031 1.00 96.62 87 PRO A C 1
ATOM 694 O O . PRO A 1 87 ? 10.520 2.049 8.652 1.00 96.62 87 PRO A O 1
ATOM 697 N N . GLU A 1 88 ? 11.233 1.168 6.727 1.00 96.62 88 GLU A N 1
ATOM 698 C CA . GLU A 1 88 ? 11.009 2.327 5.858 1.00 96.62 88 GLU A CA 1
ATOM 699 C C . GLU A 1 88 ? 9.559 2.467 5.350 1.00 96.62 88 GLU A C 1
ATOM 701 O O . GLU A 1 88 ? 9.217 3.434 4.667 1.00 96.62 88 GLU A O 1
ATOM 706 N N . GLY A 1 89 ? 8.696 1.503 5.666 1.00 97.19 89 GLY A N 1
ATOM 707 C CA . GLY A 1 89 ? 7.334 1.396 5.158 1.00 97.19 89 GLY A CA 1
ATOM 708 C C . GLY A 1 89 ? 6.435 2.594 5.486 1.00 97.19 89 GLY A C 1
ATOM 709 O O . GLY A 1 89 ? 5.818 3.110 4.555 1.00 97.19 89 GLY A O 1
ATOM 710 N N . PRO A 1 90 ? 6.379 3.098 6.737 1.00 97.44 90 PRO A N 1
ATOM 711 C CA . PRO A 1 90 ? 5.592 4.292 7.060 1.00 97.44 90 PRO A CA 1
ATOM 712 C C . PRO A 1 90 ? 6.011 5.530 6.256 1.00 97.44 90 PRO A C 1
ATOM 714 O O . PRO A 1 90 ? 5.162 6.261 5.752 1.00 97.44 90 PRO A O 1
ATOM 717 N N . ALA A 1 91 ? 7.318 5.732 6.053 1.00 97.56 91 ALA A N 1
ATOM 718 C CA . ALA A 1 91 ? 7.818 6.846 5.248 1.00 97.56 91 ALA A CA 1
ATOM 719 C C . ALA A 1 91 ? 7.412 6.710 3.770 1.00 97.56 91 ALA A C 1
ATOM 721 O O . ALA A 1 91 ? 7.013 7.689 3.142 1.00 97.56 91 ALA A O 1
ATOM 722 N N . ALA A 1 92 ? 7.469 5.495 3.216 1.00 97.69 92 ALA A N 1
ATOM 723 C CA . ALA A 1 92 ? 7.013 5.229 1.853 1.00 97.69 92 ALA A CA 1
ATOM 724 C C . ALA A 1 92 ? 5.486 5.357 1.702 1.00 97.69 92 ALA A C 1
ATOM 726 O O . ALA A 1 92 ? 5.014 5.781 0.649 1.00 97.69 92 ALA A O 1
ATOM 727 N N . LEU A 1 93 ? 4.715 5.008 2.736 1.00 97.69 93 LEU A N 1
ATOM 728 C CA . LEU A 1 93 ? 3.261 5.165 2.755 1.00 97.69 93 LEU A CA 1
ATOM 729 C C . LEU A 1 93 ? 2.866 6.645 2.700 1.00 97.69 93 LEU A C 1
ATOM 731 O O . LEU A 1 93 ? 2.027 7.020 1.882 1.00 97.69 93 LEU A O 1
ATOM 735 N N . GLU A 1 94 ? 3.517 7.489 3.502 1.00 96.44 94 GLU A N 1
ATOM 736 C CA . GLU A 1 94 ? 3.284 8.937 3.483 1.00 96.44 94 GLU A CA 1
ATOM 737 C C . GLU A 1 94 ? 3.743 9.581 2.165 1.00 96.44 94 GLU A C 1
ATOM 739 O O . GLU A 1 94 ? 3.063 10.458 1.629 1.00 96.44 94 GLU A O 1
ATOM 744 N N . GLU A 1 95 ? 4.856 9.117 1.584 1.00 96.31 95 GLU A N 1
ATOM 745 C CA . GLU A 1 95 ? 5.296 9.542 0.248 1.00 96.31 95 GLU A CA 1
ATOM 746 C C . GLU A 1 95 ? 4.255 9.178 -0.823 1.00 96.31 95 GLU A C 1
ATOM 748 O O . GLU A 1 95 ? 3.909 10.018 -1.656 1.00 96.31 95 GLU A O 1
ATOM 753 N N . CYS A 1 96 ? 3.736 7.945 -0.789 1.00 95.88 96 CYS A N 1
ATOM 754 C CA . CYS A 1 96 ? 2.691 7.475 -1.699 1.00 95.88 96 CYS A CA 1
ATOM 755 C C . CYS A 1 96 ? 1.450 8.364 -1.604 1.00 95.88 96 CYS A C 1
ATOM 757 O O . CYS A 1 96 ? 1.004 8.906 -2.617 1.00 95.88 96 CYS A O 1
ATOM 759 N N . ARG A 1 97 ? 0.959 8.591 -0.380 1.00 93.62 97 ARG A N 1
ATOM 760 C CA . ARG A 1 97 ? -0.172 9.478 -0.105 1.00 93.62 97 ARG A CA 1
ATOM 761 C C . ARG A 1 97 ? 0.074 10.884 -0.639 1.00 93.62 97 ARG A C 1
ATOM 763 O O . ARG A 1 97 ? -0.718 11.377 -1.432 1.00 93.62 97 ARG A O 1
ATOM 770 N N . THR A 1 98 ? 1.195 11.500 -0.271 1.00 92.50 98 THR A N 1
ATOM 771 C CA . THR A 1 98 ? 1.531 12.872 -0.676 1.00 92.50 98 THR A CA 1
ATOM 772 C C . THR A 1 98 ? 1.560 13.023 -2.196 1.00 92.50 98 THR A C 1
ATOM 774 O O . THR A 1 98 ? 0.997 13.975 -2.734 1.00 92.50 98 THR A O 1
ATOM 777 N N . MET A 1 99 ? 2.194 12.088 -2.910 1.00 90.19 99 MET A N 1
ATOM 778 C CA . MET A 1 99 ? 2.286 12.151 -4.370 1.00 90.19 99 MET A CA 1
ATOM 779 C C . MET A 1 99 ? 0.938 11.919 -5.054 1.00 90.19 99 MET A C 1
ATOM 781 O O . MET A 1 99 ? 0.610 12.623 -6.015 1.00 90.19 99 MET A O 1
ATOM 785 N N . VAL A 1 100 ? 0.153 10.950 -4.579 1.00 87.56 100 VAL A N 1
ATOM 786 C CA . VAL A 1 100 ? -1.168 10.658 -5.146 1.00 87.56 100 VAL A CA 1
ATOM 787 C C . VAL A 1 100 ? -2.130 11.821 -4.887 1.00 87.56 100 VAL A C 1
ATOM 789 O O . VAL A 1 100 ? -2.770 12.286 -5.831 1.00 87.56 100 VAL A O 1
ATOM 792 N N . ASP A 1 101 ? -2.161 12.366 -3.671 1.00 82.69 101 ASP A N 1
ATOM 793 C CA . ASP A 1 101 ? -3.025 13.491 -3.293 1.00 82.69 101 ASP A CA 1
ATOM 794 C C . ASP A 1 101 ? -2.642 14.785 -4.032 1.00 82.69 101 ASP A C 1
ATOM 796 O O . ASP A 1 101 ? -3.509 15.478 -4.572 1.00 82.69 101 ASP A O 1
ATOM 800 N N . ALA A 1 102 ? -1.344 15.091 -4.154 1.00 77.00 102 ALA A N 1
ATOM 801 C CA . ALA A 1 102 ? -0.872 16.230 -4.947 1.00 77.00 102 ALA A CA 1
ATOM 802 C C . ALA A 1 102 ? -1.284 16.107 -6.424 1.00 77.00 102 ALA A C 1
ATOM 804 O O . ALA A 1 102 ? -1.659 17.094 -7.062 1.00 77.00 102 ALA A O 1
ATOM 805 N N . SER A 1 103 ? -1.285 14.881 -6.955 1.00 73.12 103 SER A N 1
ATOM 806 C CA . SER A 1 103 ? -1.740 14.599 -8.318 1.00 73.12 103 SER A CA 1
ATOM 807 C C . SER A 1 103 ? -3.256 14.759 -8.484 1.00 73.12 103 SER A C 1
ATOM 809 O O . SER A 1 103 ? -3.723 14.904 -9.610 1.00 73.12 103 SER A O 1
ATOM 811 N N . PHE A 1 104 ? -4.055 14.712 -7.414 1.00 66.12 104 PHE A N 1
ATOM 812 C CA . PHE A 1 104 ? -5.477 15.076 -7.471 1.00 66.12 104 PHE A CA 1
ATOM 813 C C . PHE A 1 104 ? -5.671 16.592 -7.458 1.00 66.12 104 PHE A C 1
ATOM 815 O O . PHE A 1 104 ? -6.455 17.109 -8.251 1.00 66.12 104 PHE A O 1
ATOM 822 N N . ALA A 1 105 ? -4.923 17.313 -6.618 1.00 64.19 105 ALA A N 1
ATOM 823 C CA . ALA A 1 105 ? -4.995 18.772 -6.541 1.00 64.19 105 ALA A CA 1
ATOM 824 C C . ALA A 1 105 ? -4.615 19.460 -7.868 1.00 64.19 105 ALA A C 1
ATOM 826 O O . ALA A 1 105 ? -5.188 20.491 -8.216 1.00 64.19 105 ALA A O 1
ATOM 827 N N . ALA A 1 106 ? -3.691 18.872 -8.635 1.00 60.47 106 ALA A N 1
ATOM 828 C CA . ALA A 1 106 ? -3.277 19.386 -9.941 1.00 60.47 106 ALA A CA 1
ATOM 829 C C . ALA A 1 106 ? -4.300 19.150 -11.074 1.00 60.47 106 ALA A C 1
ATOM 831 O O . ALA A 1 106 ? -4.242 19.837 -12.089 1.00 60.47 106 ALA A O 1
ATOM 832 N N . SER A 1 107 ? -5.239 18.208 -10.925 1.00 58.31 107 SER A N 1
ATOM 833 C CA . SER A 1 107 ? -6.155 17.779 -12.000 1.00 58.31 107 SER A CA 1
ATOM 834 C C . SER A 1 107 ? -7.538 18.440 -11.966 1.00 58.31 107 SER A C 1
ATOM 836 O O . SER A 1 107 ? -8.449 17.996 -12.653 1.00 58.31 107 SER A O 1
ATOM 838 N N . VAL A 1 108 ? -7.715 19.525 -11.204 1.00 54.00 108 VAL A N 1
ATOM 839 C CA . VAL A 1 108 ? -8.996 20.259 -11.074 1.00 54.00 108 VAL A CA 1
ATOM 840 C C . VAL A 1 108 ? -9.389 21.014 -12.367 1.00 54.00 108 VAL A C 1
ATOM 842 O O . VAL A 1 108 ? -10.414 21.689 -12.422 1.00 54.00 108 VAL A O 1
ATOM 845 N N . SER A 1 109 ? -8.630 20.863 -13.454 1.00 42.78 109 SER A N 1
ATOM 846 C CA . SER A 1 109 ? -8.918 21.453 -14.762 1.00 42.78 109 SER A CA 1
ATOM 847 C C . SER A 1 109 ? -8.949 20.404 -15.881 1.00 42.78 109 SER A C 1
ATOM 849 O O . SER A 1 109 ? -7.964 20.243 -16.596 1.00 42.78 109 SER A O 1
ATOM 851 N N . GLY A 1 110 ? -10.107 19.765 -16.071 1.00 46.75 110 GLY A N 1
ATOM 852 C CA . GLY A 1 110 ? -10.501 19.187 -17.361 1.00 46.75 110 GLY A CA 1
ATOM 853 C C . GLY A 1 110 ? -10.549 17.658 -17.457 1.00 46.75 110 GLY A C 1
ATOM 854 O O . GLY A 1 110 ? -9.624 16.970 -17.057 1.00 46.75 110 GLY A O 1
ATOM 855 N N . GLU A 1 111 ? -11.633 17.211 -18.102 1.00 46.69 111 GLU A N 1
ATOM 856 C CA . GLU A 1 111 ? -11.821 15.953 -18.849 1.00 46.69 111 GLU A CA 1
ATOM 857 C C . GLU A 1 111 ? -12.475 14.751 -18.128 1.00 46.69 111 GLU A C 1
ATOM 859 O O . GLU A 1 111 ? -12.007 14.199 -17.135 1.00 46.69 111 GLU A O 1
ATOM 864 N N . GLY A 1 112 ? -13.659 14.399 -18.654 1.00 52.66 112 GLY A N 1
ATOM 865 C CA . GLY A 1 112 ? -14.450 13.217 -18.318 1.00 52.66 112 GLY A CA 1
ATOM 866 C C . GLY A 1 112 ? -13.937 11.959 -19.026 1.00 52.66 112 GLY A C 1
ATOM 867 O O . GLY A 1 112 ? -13.068 12.036 -19.882 1.00 52.66 112 GLY A O 1
ATOM 868 N N . GLU A 1 113 ? -14.475 10.803 -18.629 1.00 45.56 113 GLU A N 1
ATOM 869 C CA . GLU A 1 113 ? -13.982 9.427 -18.878 1.00 45.56 113 GLU A CA 1
ATOM 870 C C . GLU A 1 113 ? -12.682 9.039 -18.143 1.00 45.56 113 GLU A C 1
ATOM 872 O O . GLU A 1 113 ? -12.618 7.936 -17.603 1.00 45.56 113 GLU A O 1
ATOM 877 N N . GLU A 1 114 ? -11.710 9.939 -17.952 1.00 52.53 114 GLU A N 1
ATOM 878 C CA . GLU A 1 114 ? -10.483 9.661 -17.166 1.00 52.53 114 GLU A CA 1
ATOM 879 C C . GLU A 1 114 ? -10.710 9.541 -15.641 1.00 52.53 114 GLU A C 1
ATOM 881 O O . GLU A 1 114 ? -9.823 9.127 -14.888 1.00 52.53 114 GLU A O 1
ATOM 886 N N . ALA A 1 115 ? -11.914 9.869 -15.161 1.00 61.00 115 ALA A N 1
ATOM 887 C CA . ALA A 1 115 ? -12.246 9.871 -13.737 1.00 61.00 115 ALA A CA 1
ATOM 888 C C . ALA A 1 115 ? -12.300 8.465 -13.107 1.00 61.00 115 ALA A C 1
ATOM 890 O O . ALA A 1 115 ? -12.012 8.326 -11.918 1.00 61.00 115 ALA A O 1
ATOM 891 N N . GLU A 1 116 ? -12.651 7.424 -13.873 1.00 65.38 116 GLU A N 1
ATOM 892 C CA . GLU A 1 116 ? -12.866 6.074 -13.325 1.00 65.38 116 GLU A CA 1
ATOM 893 C C . GLU A 1 116 ? -11.556 5.427 -12.846 1.00 65.38 116 GLU A C 1
ATOM 895 O O . GLU A 1 116 ? -11.490 4.875 -11.747 1.00 65.38 116 GLU A O 1
ATOM 900 N N . PHE A 1 117 ? -10.484 5.562 -13.633 1.00 75.88 117 PHE A N 1
ATOM 901 C CA . PHE A 1 117 ? -9.165 4.995 -13.323 1.00 75.88 117 PHE A CA 1
ATOM 902 C C . PHE A 1 117 ? -8.200 6.004 -12.700 1.00 75.88 117 PHE A C 1
ATOM 904 O O . PHE A 1 117 ? -7.048 5.673 -12.418 1.00 75.88 117 PHE A O 1
ATOM 911 N N . ALA A 1 118 ? -8.661 7.225 -12.426 1.00 84.06 118 ALA A N 1
ATOM 912 C CA . ALA A 1 118 ? -7.816 8.317 -11.959 1.00 84.06 118 ALA A CA 1
ATOM 913 C C . ALA A 1 118 ? -7.015 7.943 -10.696 1.00 84.06 118 ALA A C 1
ATOM 915 O O . ALA A 1 118 ? -5.833 8.278 -10.584 1.00 84.06 118 ALA A O 1
ATOM 916 N N . PHE A 1 119 ? -7.634 7.233 -9.749 1.00 88.50 119 PHE A N 1
ATOM 917 C CA . PHE A 1 119 ? -6.943 6.761 -8.548 1.00 88.50 119 PHE A CA 1
ATOM 918 C C . PHE A 1 119 ? -5.931 5.655 -8.863 1.00 88.50 119 PHE A C 1
ATOM 920 O O . PHE A 1 119 ? -4.770 5.757 -8.464 1.00 88.50 119 PHE A O 1
ATOM 927 N N . SER A 1 120 ? -6.339 4.621 -9.611 1.00 90.69 120 SER A N 1
ATOM 928 C CA . SER A 1 120 ? -5.450 3.508 -9.953 1.00 90.69 120 SER A CA 1
ATOM 929 C C . SER A 1 120 ? -4.242 3.976 -10.755 1.00 90.69 120 SER A C 1
ATOM 931 O O . SER A 1 120 ? -3.128 3.560 -10.460 1.00 90.69 120 SER A O 1
ATOM 933 N N . ASP A 1 121 ? -4.421 4.887 -11.707 1.00 91.69 121 ASP A N 1
ATOM 934 C CA . ASP A 1 121 ? -3.325 5.373 -12.542 1.00 91.69 121 ASP A CA 1
ATOM 935 C C . ASP A 1 121 ? -2.321 6.201 -11.735 1.00 91.69 121 ASP A C 1
ATOM 937 O O . ASP A 1 121 ? -1.116 6.062 -11.928 1.00 91.69 121 ASP A O 1
ATOM 941 N N . ARG A 1 122 ? -2.777 7.011 -10.772 1.00 91.75 122 ARG A N 1
ATOM 942 C CA . ARG A 1 122 ? -1.876 7.762 -9.878 1.00 91.75 122 ARG A CA 1
ATOM 943 C C . ARG A 1 122 ? -1.060 6.831 -8.986 1.00 91.75 122 ARG A C 1
ATOM 945 O O . ARG A 1 122 ? 0.154 6.996 -8.875 1.00 91.75 122 ARG A O 1
ATOM 952 N N . VAL A 1 123 ? -1.704 5.817 -8.405 1.00 95.00 123 VAL A N 1
ATOM 953 C CA . VAL A 1 123 ? -1.013 4.779 -7.624 1.00 95.00 123 VAL A CA 1
ATOM 954 C C . VAL A 1 123 ? -0.012 4.022 -8.504 1.00 95.00 123 VAL A C 1
ATOM 956 O O . VAL A 1 123 ? 1.143 3.838 -8.123 1.00 95.00 123 VAL A O 1
ATOM 959 N N . GLY A 1 124 ? -0.418 3.641 -9.715 1.00 94.31 124 GLY A N 1
ATOM 960 C CA . GLY A 1 124 ? 0.432 2.971 -10.694 1.00 94.31 124 GLY A CA 1
ATOM 961 C C . GLY A 1 124 ? 1.639 3.802 -11.131 1.00 94.31 124 GLY A C 1
ATOM 962 O O . GLY A 1 124 ? 2.744 3.272 -11.250 1.00 94.31 124 GLY A O 1
ATOM 963 N N . ALA A 1 125 ? 1.455 5.110 -11.316 1.00 92.31 125 ALA A N 1
ATOM 964 C CA . ALA A 1 125 ? 2.522 6.042 -11.655 1.00 92.31 125 ALA A CA 1
ATOM 965 C C . ALA A 1 125 ? 3.536 6.173 -10.513 1.00 92.31 125 ALA A C 1
ATOM 967 O O . ALA A 1 125 ? 4.742 6.136 -10.766 1.00 92.31 125 ALA A O 1
ATOM 968 N N . TRP A 1 126 ? 3.068 6.247 -9.261 1.00 94.81 126 TRP A N 1
ATOM 969 C CA . TRP A 1 126 ? 3.948 6.225 -8.093 1.00 94.81 126 TRP A CA 1
ATOM 970 C C . TRP A 1 126 ? 4.763 4.928 -8.032 1.00 94.81 126 TRP A C 1
ATOM 972 O O . TRP A 1 126 ? 5.987 4.985 -7.927 1.00 94.81 126 TRP A O 1
ATOM 982 N N . ILE A 1 127 ? 4.120 3.764 -8.193 1.00 95.25 127 ILE A N 1
ATOM 983 C CA . ILE A 1 127 ? 4.816 2.467 -8.224 1.00 95.25 127 ILE A CA 1
ATOM 984 C C . ILE A 1 127 ? 5.902 2.472 -9.306 1.00 95.25 127 ILE A C 1
ATOM 986 O O . ILE A 1 127 ? 7.060 2.166 -9.023 1.00 95.25 127 ILE A O 1
ATOM 990 N N . LEU A 1 128 ? 5.555 2.850 -10.540 1.00 92.56 128 LEU A N 1
ATOM 991 C CA . LEU A 1 128 ? 6.501 2.856 -11.654 1.00 92.56 128 LEU A CA 1
ATOM 992 C C . LEU A 1 128 ? 7.690 3.791 -11.392 1.00 92.56 128 LEU A C 1
ATOM 994 O O . LEU A 1 128 ? 8.834 3.422 -11.667 1.00 92.56 128 LEU A O 1
ATOM 998 N N . PHE A 1 129 ? 7.432 4.969 -10.817 1.00 91.69 129 PHE A N 1
ATOM 999 C CA . PHE A 1 129 ? 8.468 5.913 -10.408 1.00 91.69 129 PHE A CA 1
ATOM 1000 C C . PHE A 1 129 ? 9.425 5.289 -9.383 1.00 91.69 129 PHE A C 1
ATOM 1002 O O . PHE A 1 129 ? 10.640 5.322 -9.578 1.00 91.69 129 PHE A O 1
ATOM 1009 N N . LYS A 1 130 ? 8.900 4.648 -8.331 1.00 94.06 130 LYS A N 1
ATOM 1010 C CA . LYS A 1 130 ? 9.722 4.016 -7.283 1.00 94.06 130 LYS A CA 1
ATOM 1011 C C . LYS A 1 130 ? 10.513 2.803 -7.773 1.00 94.06 130 LYS A C 1
ATOM 1013 O O . LYS A 1 130 ? 11.607 2.535 -7.273 1.00 94.06 130 LYS A O 1
ATOM 1018 N N . LEU A 1 131 ? 10.008 2.099 -8.783 1.00 91.88 131 LEU A N 1
ATOM 1019 C CA . LEU A 1 131 ? 10.719 0.996 -9.432 1.00 91.88 131 LEU A CA 1
ATOM 1020 C C . LEU A 1 131 ? 11.819 1.458 -10.397 1.00 91.88 131 LEU A C 1
ATOM 1022 O O . LEU A 1 131 ? 12.468 0.611 -11.009 1.00 91.88 131 LEU A O 1
ATOM 1026 N N . ASN A 1 132 ? 12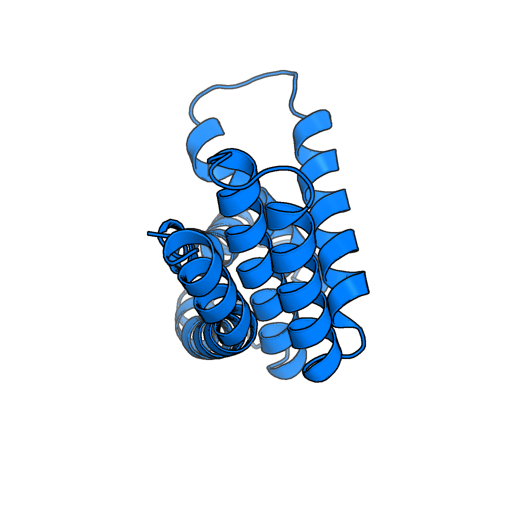.064 2.770 -10.522 1.00 86.88 132 ASN A N 1
ATOM 1027 C CA . ASN A 1 132 ? 12.928 3.346 -11.553 1.00 86.88 132 ASN A CA 1
ATOM 1028 C C . ASN A 1 132 ? 12.529 2.854 -12.950 1.00 86.88 132 ASN A C 1
ATOM 1030 O O . ASN A 1 132 ? 13.377 2.462 -13.755 1.00 86.88 132 ASN A O 1
ATOM 1034 N N . GLY A 1 133 ? 11.220 2.829 -13.208 1.00 79.31 133 GLY A N 1
ATOM 1035 C CA . GLY A 1 133 ? 10.677 2.386 -14.476 1.00 79.31 133 GLY A CA 1
ATOM 1036 C C . GLY A 1 133 ? 11.232 3.176 -15.666 1.00 79.31 133 GLY A C 1
ATOM 1037 O O . GLY A 1 133 ? 11.683 4.317 -15.508 1.00 79.31 133 GLY A O 1
ATOM 1038 N N . PRO A 1 134 ? 11.213 2.589 -16.872 1.00 72.75 134 PRO A N 1
ATOM 1039 C CA . PRO A 1 134 ? 11.714 3.268 -18.057 1.00 72.75 134 PRO A CA 1
ATOM 1040 C C . PRO A 1 134 ? 10.940 4.569 -18.316 1.00 72.75 134 PRO A C 1
ATOM 1042 O O . PRO A 1 134 ? 9.714 4.600 -18.240 1.00 72.75 134 PRO A O 1
ATOM 1045 N N . ARG A 1 135 ? 11.669 5.646 -18.635 1.00 67.06 135 ARG A N 1
ATOM 1046 C CA . ARG A 1 135 ? 11.093 6.985 -18.869 1.00 67.06 135 ARG A CA 1
ATOM 1047 C C . ARG A 1 135 ? 10.334 7.091 -20.191 1.00 67.06 135 ARG A C 1
ATOM 1049 O O . ARG A 1 135 ? 9.382 7.853 -20.287 1.00 67.06 135 ARG A O 1
ATOM 1056 N N . GLU A 1 136 ? 10.753 6.316 -21.186 1.00 67.38 136 GLU A N 1
ATOM 1057 C CA . GLU A 1 136 ? 10.138 6.254 -22.509 1.00 67.38 136 GLU A CA 1
ATOM 1058 C C . GLU A 1 136 ? 9.637 4.829 -22.736 1.00 67.38 136 GLU A C 1
ATOM 1060 O O . GLU A 1 136 ? 10.401 3.915 -23.046 1.00 67.38 136 GLU A O 1
ATOM 1065 N N . LEU A 1 137 ? 8.340 4.622 -22.519 1.00 67.50 137 LEU A N 1
ATOM 1066 C CA . LEU A 1 137 ? 7.674 3.345 -22.752 1.00 67.50 137 LEU A CA 1
ATOM 1067 C C . LEU A 1 137 ? 6.638 3.519 -23.849 1.00 67.50 137 LEU A C 1
ATOM 1069 O O . LEU A 1 137 ? 5.726 4.335 -23.719 1.00 67.50 137 LEU A O 1
ATOM 1073 N N . LYS A 1 138 ? 6.740 2.670 -24.876 1.00 63.00 138 LYS A N 1
ATOM 1074 C CA . LYS A 1 138 ? 5.762 2.572 -25.968 1.00 63.00 138 LYS A CA 1
ATOM 1075 C C . LYS A 1 138 ? 4.334 2.307 -25.451 1.00 63.00 138 LYS A C 1
ATOM 1077 O O . LYS A 1 138 ? 3.388 2.703 -26.113 1.00 63.00 138 LYS A O 1
ATOM 1082 N N . ASP A 1 139 ? 4.216 1.757 -24.233 1.00 68.00 139 ASP A N 1
ATOM 1083 C CA . ASP A 1 139 ? 2.965 1.439 -23.527 1.00 68.00 139 ASP A CA 1
ATOM 1084 C C . ASP A 1 139 ? 2.957 1.922 -22.059 1.00 68.00 139 ASP A C 1
ATOM 1086 O O . ASP A 1 139 ? 2.399 1.265 -21.176 1.00 68.00 139 ASP A O 1
ATOM 1090 N N . GLY A 1 140 ? 3.610 3.053 -21.756 1.00 79.88 140 GLY A N 1
ATOM 1091 C CA . GLY A 1 140 ? 3.799 3.518 -20.371 1.00 79.88 140 GLY A CA 1
ATOM 1092 C C . GLY A 1 140 ? 2.492 3.649 -19.584 1.00 79.88 140 GLY A C 1
ATOM 1093 O O . GLY A 1 140 ? 2.415 3.254 -18.423 1.00 79.88 140 GLY A O 1
ATOM 1094 N N . HIS A 1 141 ? 1.432 4.103 -20.249 1.00 85.19 141 HIS A N 1
ATOM 1095 C CA . HIS A 1 141 ? 0.105 4.238 -19.659 1.00 85.19 141 HIS A CA 1
ATOM 1096 C C . HIS A 1 141 ? -0.552 2.886 -19.321 1.00 85.19 141 HIS A C 1
ATOM 1098 O O . HIS A 1 141 ? -1.147 2.738 -18.256 1.00 85.19 141 HIS A O 1
ATOM 1104 N N . ALA A 1 142 ? -0.399 1.869 -20.178 1.00 87.00 142 ALA A N 1
ATOM 1105 C CA . ALA A 1 142 ? -0.943 0.534 -19.924 1.00 87.00 142 ALA A CA 1
ATOM 1106 C C . ALA A 1 142 ? -0.244 -0.150 -18.740 1.00 87.00 142 ALA A C 1
ATOM 1108 O O . ALA A 1 142 ? -0.897 -0.804 -17.928 1.00 87.00 142 ALA A O 1
ATOM 1109 N N . LEU A 1 143 ? 1.071 0.048 -18.610 1.00 89.69 143 LEU A N 1
ATOM 1110 C CA . LEU A 1 143 ? 1.839 -0.435 -17.465 1.00 89.69 143 LEU A CA 1
ATOM 1111 C C . LEU A 1 143 ? 1.428 0.267 -16.169 1.00 89.69 143 LEU A C 1
ATOM 1113 O O . LEU A 1 143 ? 1.189 -0.406 -15.169 1.00 89.69 143 LEU A O 1
ATOM 1117 N N . ILE A 1 144 ? 1.317 1.599 -16.193 1.00 91.94 144 ILE A N 1
ATOM 1118 C CA . ILE A 1 144 ? 0.822 2.392 -15.061 1.00 91.94 144 ILE A CA 1
ATOM 1119 C C . ILE A 1 144 ? -0.531 1.848 -14.603 1.00 91.94 144 ILE A C 1
ATOM 1121 O O . ILE A 1 144 ? -0.687 1.485 -13.437 1.00 91.94 144 ILE A O 1
ATOM 1125 N N . ARG A 1 145 ? -1.478 1.690 -15.530 1.00 90.75 145 ARG A N 1
ATOM 1126 C CA . ARG A 1 145 ? -2.798 1.152 -15.207 1.00 90.75 145 ARG A CA 1
ATOM 1127 C C . ARG A 1 145 ? -2.732 -0.269 -14.661 1.00 90.75 145 ARG A C 1
ATOM 1129 O O . ARG A 1 145 ? -3.402 -0.577 -13.681 1.00 90.75 145 ARG A O 1
ATOM 1136 N N . GLY A 1 146 ? -1.910 -1.131 -15.256 1.00 92.25 146 GLY A N 1
ATOM 1137 C CA . GLY A 1 146 ? -1.716 -2.506 -14.797 1.00 92.25 146 GLY A CA 1
ATOM 1138 C C . GLY A 1 146 ? -1.195 -2.582 -13.360 1.00 92.25 146 GLY A C 1
ATOM 1139 O O . GLY A 1 146 ? -1.739 -3.336 -12.555 1.00 92.25 146 GLY A O 1
ATOM 1140 N N . LEU A 1 147 ? -0.190 -1.768 -13.023 1.00 94.44 147 LEU A N 1
ATOM 1141 C CA . LEU A 1 147 ? 0.367 -1.665 -11.669 1.00 94.44 147 LEU A CA 1
ATOM 1142 C C . LEU A 1 147 ? -0.672 -1.137 -10.677 1.00 94.44 147 LEU A C 1
ATOM 1144 O O . LEU A 1 147 ? -0.851 -1.704 -9.601 1.00 94.44 147 LEU A O 1
ATOM 1148 N N . GLY A 1 148 ? -1.386 -0.081 -11.064 1.00 95.06 148 GLY A N 1
ATOM 1149 C CA . GLY A 1 148 ? -2.449 0.519 -10.272 1.00 95.06 148 GLY A CA 1
ATOM 1150 C C . GLY A 1 148 ? -3.585 -0.449 -9.966 1.00 95.06 148 GLY A C 1
ATOM 1151 O O . GLY A 1 148 ? -3.969 -0.623 -8.811 1.00 95.06 148 GLY A O 1
ATOM 1152 N N . LEU A 1 149 ? -4.120 -1.116 -10.987 1.00 94.50 149 LEU A N 1
ATOM 1153 C CA . LEU A 1 149 ? -5.213 -2.078 -10.838 1.00 94.50 149 LEU A CA 1
ATOM 1154 C C . LEU A 1 149 ? -4.796 -3.310 -10.035 1.00 94.50 149 LEU A C 1
ATOM 1156 O O . LEU A 1 149 ? -5.595 -3.807 -9.245 1.00 94.50 149 LEU A O 1
ATOM 1160 N N . ALA A 1 150 ? -3.549 -3.769 -10.168 1.00 95.75 150 ALA A N 1
ATOM 1161 C CA . ALA A 1 150 ? -3.050 -4.914 -9.409 1.00 95.75 150 ALA A CA 1
ATOM 1162 C C . ALA A 1 150 ? -3.112 -4.711 -7.888 1.00 95.75 150 ALA A C 1
ATOM 1164 O O . ALA A 1 150 ? -3.211 -5.691 -7.152 1.00 95.75 150 ALA A O 1
ATOM 1165 N N . VAL A 1 151 ? -3.075 -3.465 -7.410 1.00 96.44 151 VAL A N 1
ATOM 1166 C CA . VAL A 1 151 ? -3.222 -3.150 -5.982 1.00 96.44 151 VAL A CA 1
ATOM 1167 C C . VAL A 1 151 ? -4.612 -2.612 -5.651 1.00 96.44 151 VAL A C 1
ATOM 1169 O O . VAL A 1 151 ? -5.238 -3.072 -4.705 1.00 96.44 151 VAL A O 1
ATOM 1172 N N . THR A 1 152 ? -5.155 -1.695 -6.447 1.00 95.12 152 THR A N 1
ATOM 1173 C CA . THR A 1 152 ? -6.442 -1.054 -6.132 1.00 95.12 152 THR A CA 1
ATOM 1174 C C . THR A 1 152 ? -7.628 -2.005 -6.257 1.00 95.12 152 THR A C 1
ATOM 1176 O O . THR A 1 152 ? -8.516 -1.958 -5.411 1.00 95.12 152 THR A O 1
ATOM 1179 N N . ALA A 1 153 ? -7.632 -2.908 -7.244 1.00 94.31 153 ALA A N 1
ATOM 1180 C CA . ALA A 1 153 ? -8.693 -3.904 -7.379 1.00 94.31 153 ALA A CA 1
ATOM 1181 C C . ALA A 1 153 ? -8.583 -5.000 -6.308 1.00 94.31 153 ALA A C 1
ATOM 1183 O O . ALA A 1 153 ? -9.597 -5.436 -5.772 1.00 94.31 153 ALA A O 1
ATOM 1184 N N . ALA A 1 154 ? -7.358 -5.407 -5.952 1.00 95.19 154 ALA A N 1
ATOM 1185 C CA . ALA A 1 154 ? -7.115 -6.444 -4.945 1.00 95.19 154 ALA A CA 1
ATOM 1186 C C . ALA A 1 154 ? -7.610 -6.054 -3.541 1.00 95.19 154 ALA A C 1
ATOM 1188 O O . ALA A 1 154 ? -7.970 -6.927 -2.756 1.00 95.19 154 ALA A O 1
ATOM 1189 N N . PHE A 1 155 ? -7.649 -4.753 -3.237 1.00 95.50 155 PHE A N 1
ATOM 1190 C CA . PHE A 1 155 ? -8.052 -4.222 -1.932 1.00 95.50 155 PHE A CA 1
ATOM 1191 C C . PHE A 1 155 ? -9.355 -3.409 -1.971 1.00 95.50 155 PHE A C 1
ATOM 1193 O O . PHE A 1 155 ? -9.684 -2.742 -0.993 1.00 95.50 155 PHE A O 1
ATOM 1200 N N . ALA A 1 156 ? -10.116 -3.472 -3.070 1.00 92.31 156 ALA A N 1
ATOM 1201 C CA . ALA A 1 156 ? -11.348 -2.697 -3.232 1.00 92.31 156 ALA A CA 1
ATOM 1202 C C . ALA A 1 156 ? -12.433 -3.047 -2.199 1.00 92.31 156 ALA A C 1
ATOM 1204 O O . ALA A 1 156 ? -13.148 -2.153 -1.773 1.00 92.31 156 ALA A O 1
ATOM 1205 N N . ALA A 1 157 ? -12.511 -4.319 -1.796 1.00 92.94 157 ALA A N 1
ATOM 1206 C CA . ALA A 1 157 ? -13.480 -4.853 -0.833 1.00 92.94 157 ALA A CA 1
ATOM 1207 C C . ALA A 1 157 ? -12.801 -5.316 0.470 1.00 92.94 157 ALA A C 1
ATOM 1209 O O . ALA A 1 157 ? -13.257 -6.244 1.130 1.00 92.94 157 ALA A O 1
ATOM 1210 N N . TRP A 1 158 ? -11.638 -4.747 0.816 1.00 96.00 158 TRP A N 1
ATOM 1211 C CA . TRP A 1 158 ? -10.844 -5.236 1.952 1.00 96.00 158 TRP A CA 1
ATOM 1212 C C . TRP A 1 158 ? -11.567 -5.106 3.302 1.00 96.00 158 TRP A C 1
ATOM 1214 O O . TRP A 1 158 ? -11.333 -5.909 4.205 1.00 96.00 158 TRP A O 1
ATOM 1224 N N . TRP A 1 159 ? -12.422 -4.093 3.437 1.00 94.75 159 TRP A N 1
ATOM 1225 C CA . TRP A 1 159 ? -13.132 -3.778 4.677 1.00 94.75 159 TRP A CA 1
ATOM 1226 C C . TRP A 1 159 ? -14.547 -4.363 4.756 1.00 94.75 159 TRP A C 1
ATOM 1228 O O . TRP A 1 159 ? -15.179 -4.254 5.811 1.00 94.75 159 TRP A O 1
ATOM 1238 N N . ASP A 1 160 ? -15.012 -5.000 3.677 1.00 88.81 160 ASP A N 1
ATOM 1239 C CA . ASP A 1 160 ? -16.355 -5.580 3.561 1.00 88.81 160 ASP A CA 1
ATOM 1240 C C . ASP A 1 160 ? -16.537 -6.858 4.369 1.00 88.81 160 ASP A C 1
ATOM 1242 O O . ASP A 1 160 ? -15.575 -7.642 4.572 1.00 88.81 160 ASP A O 1
#